Protein AF-A0ABD0PEX1-F1 (afdb_monomer_lite)

InterPro domains:
  IPR006762 Gtr1/RagA G protein [PF04670] (3-62)
  IPR006762 Gtr1/RagA G protein [PTHR11259] (1-66)
  IPR027417 P-loop containing nucleoside triphosphate hydrolase [G3DSA:3.40.50.300] (1-66)

Secondary structure (DSSP, 8-state):
-TTHHHHHHHHHHHHHHHHH-TT---------GGGS-HHHHHHHHHHHHHHHHHHHHHTT-TT---

Radius of gyration: 12.76 Å; chains: 1; bounding box: 29×20×31 Å

pLDDT: mean 88.26, std 6.89, range [57.22, 95.06]

Sequence (66 aa):
DDYVEALGRLHLTVSRAYRVNPEINFEVFIHKVDGLSDDHKIETQRDIHQRANDDLADASLEKLHL

Structure (mmCIF, N/CA/C/O backbone):
data_AF-A0ABD0PEX1-F1
#
_entry.id   AF-A0ABD0PEX1-F1
#
loop_
_atom_site.group_PDB
_atom_site.id
_atom_site.type_symbol
_atom_site.label_atom_id
_atom_site.label_alt_id
_atom_site.label_comp_id
_atom_site.label_asym_id
_atom_site.label_entity_id
_atom_site.label_seq_id
_atom_site.pdbx_PDB_ins_code
_atom_site.Cartn_x
_atom_site.Cartn_y
_atom_site.Cartn_z
_atom_site.occupancy
_atom_site.B_iso_or_equiv
_atom_site.auth_seq_id
_atom_site.auth_comp_id
_atom_site.auth_asym_id
_atom_site.auth_atom_id
_atom_site.pdbx_PDB_model_num
ATOM 1 N N . ASP A 1 1 ? 1.538 0.379 -14.578 1.00 57.22 1 ASP A N 1
ATOM 2 C CA . ASP A 1 1 ? 0.086 0.122 -14.494 1.00 57.22 1 ASP A CA 1
ATOM 3 C C . ASP A 1 1 ? -0.303 -1.147 -13.751 1.00 57.22 1 ASP A C 1
ATOM 5 O O . ASP A 1 1 ? -1.223 -1.068 -12.948 1.00 57.22 1 ASP A O 1
ATOM 9 N N . ASP A 1 2 ? 0.397 -2.274 -13.915 1.00 72.94 2 ASP A N 1
ATOM 10 C CA . ASP A 1 2 ? -0.031 -3.573 -13.349 1.00 72.94 2 ASP A CA 1
ATOM 11 C C . ASP A 1 2 ? -0.211 -3.632 -11.815 1.00 72.94 2 ASP A C 1
ATOM 13 O O . ASP A 1 2 ? -0.956 -4.471 -11.314 1.00 72.94 2 ASP A O 1
ATOM 17 N N . TYR A 1 3 ? 0.433 -2.751 -11.044 1.00 83.06 3 TYR A N 1
ATOM 18 C CA . TYR A 1 3 ? 0.323 -2.734 -9.578 1.00 83.06 3 TYR A CA 1
ATOM 19 C C . TYR A 1 3 ? -0.739 -1.765 -9.036 1.00 83.06 3 TYR A C 1
ATOM 21 O O . TYR A 1 3 ? -1.037 -1.816 -7.846 1.00 83.06 3 TYR A O 1
ATOM 29 N N . VAL A 1 4 ? -1.344 -0.905 -9.866 1.00 87.06 4 VAL A N 1
ATOM 30 C CA . VAL A 1 4 ? -2.340 0.083 -9.398 1.00 87.06 4 VAL A CA 1
ATOM 31 C C . VAL A 1 4 ? -3.592 -0.614 -8.863 1.00 87.06 4 VAL A C 1
ATOM 33 O O . VAL A 1 4 ? -4.099 -0.268 -7.798 1.00 87.06 4 VAL A O 1
ATOM 36 N N . GLU A 1 5 ? -4.058 -1.662 -9.546 1.00 90.31 5 GLU A N 1
ATOM 37 C CA . GLU A 1 5 ? -5.171 -2.475 -9.047 1.00 90.31 5 GLU A CA 1
ATOM 38 C C . GLU A 1 5 ? -4.802 -3.189 -7.735 1.00 90.31 5 GLU A C 1
ATOM 40 O O . GLU A 1 5 ? -5.616 -3.279 -6.813 1.00 90.31 5 GLU A O 1
ATOM 45 N N . ALA A 1 6 ? -3.560 -3.674 -7.628 1.00 91.00 6 ALA A N 1
ATOM 46 C CA . ALA A 1 6 ? -3.069 -4.322 -6.418 1.00 91.00 6 ALA A CA 1
ATOM 47 C C . ALA A 1 6 ? -3.037 -3.351 -5.228 1.00 91.00 6 ALA A C 1
ATOM 49 O O . ALA A 1 6 ? -3.455 -3.737 -4.137 1.00 91.00 6 ALA A O 1
ATOM 50 N N . LEU A 1 7 ? -2.633 -2.094 -5.443 1.00 91.62 7 LEU A N 1
ATOM 51 C CA . LEU A 1 7 ? -2.689 -1.030 -4.435 1.00 91.62 7 LEU A CA 1
ATOM 52 C C . LEU A 1 7 ? -4.127 -0.750 -3.977 1.00 91.62 7 LEU A C 1
ATOM 54 O O . LEU A 1 7 ? -4.394 -0.736 -2.776 1.00 91.62 7 LEU A O 1
ATOM 58 N N . GLY A 1 8 ? -5.087 -0.670 -4.903 1.00 90.56 8 GLY A N 1
ATOM 59 C CA . GLY A 1 8 ? -6.500 -0.513 -4.537 1.00 90.56 8 GLY A CA 1
ATOM 60 C C . GLY A 1 8 ? -7.034 -1.671 -3.677 1.00 90.56 8 GLY A C 1
ATOM 61 O O . GLY A 1 8 ? -7.777 -1.468 -2.712 1.00 90.56 8 GLY A O 1
ATOM 62 N N . ARG A 1 9 ? -6.622 -2.912 -3.973 1.00 92.19 9 ARG A N 1
ATOM 63 C CA . ARG A 1 9 ? -6.974 -4.090 -3.155 1.00 92.19 9 ARG A CA 1
ATOM 64 C C . ARG A 1 9 ? -6.258 -4.097 -1.800 1.00 92.19 9 ARG A C 1
ATOM 66 O O . ARG A 1 9 ? -6.869 -4.497 -0.802 1.00 92.19 9 ARG A O 1
ATOM 73 N N . LEU A 1 10 ? -4.999 -3.658 -1.752 1.00 93.25 10 LEU A N 1
ATOM 74 C CA . LEU A 1 10 ? -4.229 -3.489 -0.518 1.00 93.25 10 LEU A CA 1
ATOM 75 C C . LEU A 1 10 ? -4.954 -2.522 0.419 1.00 93.25 10 LEU A C 1
ATOM 77 O O . LEU A 1 10 ? -5.262 -2.899 1.548 1.00 93.25 10 LEU A O 1
ATOM 81 N N . HIS A 1 11 ? -5.328 -1.345 -0.081 1.00 91.25 11 HIS A N 1
ATOM 82 C CA . HIS A 1 11 ? -6.062 -0.333 0.671 1.00 91.25 11 HIS A CA 1
ATOM 83 C C . HIS A 1 11 ? -7.343 -0.890 1.314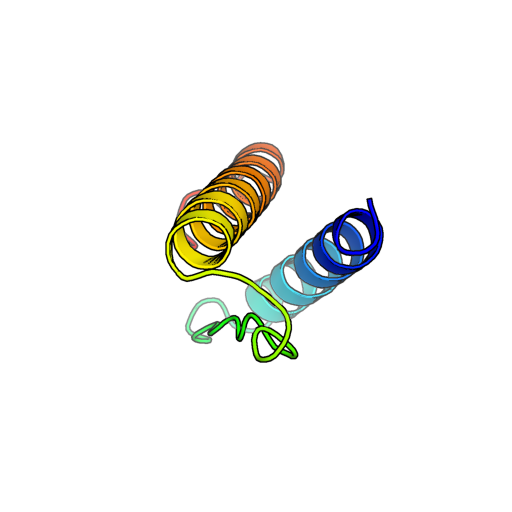 1.00 91.25 11 HIS A C 1
ATOM 85 O O . HIS A 1 11 ? -7.569 -0.742 2.520 1.00 91.25 11 HIS A O 1
ATOM 91 N N . LEU A 1 12 ? -8.169 -1.595 0.531 1.00 92.12 12 LEU A N 1
ATOM 92 C CA . LEU A 1 12 ? -9.407 -2.201 1.029 1.00 92.12 12 LEU A CA 1
ATOM 93 C C . LEU A 1 12 ? -9.140 -3.237 2.131 1.00 92.12 12 LEU A C 1
ATOM 95 O O . LEU A 1 12 ? -9.895 -3.326 3.102 1.00 92.12 12 LEU A O 1
ATOM 99 N N . THR A 1 13 ? -8.082 -4.031 1.973 1.00 93.38 13 THR A N 1
ATOM 100 C CA . THR A 1 13 ? -7.713 -5.097 2.912 1.00 93.38 13 THR A CA 1
ATOM 101 C C . THR A 1 13 ? -7.200 -4.516 4.226 1.00 93.38 13 THR A C 1
ATOM 103 O O . THR A 1 13 ? -7.712 -4.876 5.288 1.00 93.38 13 THR A O 1
ATOM 106 N N . VAL A 1 14 ? -6.255 -3.573 4.155 1.00 92.38 14 VAL A N 1
ATOM 107 C CA . VAL A 1 14 ? -5.667 -2.889 5.316 1.00 92.38 14 VAL A CA 1
ATOM 108 C C . VAL A 1 14 ? -6.751 -2.159 6.104 1.00 92.38 14 VAL A C 1
ATOM 110 O O . VAL A 1 14 ? -6.903 -2.391 7.303 1.00 92.38 14 VAL A O 1
ATOM 113 N N . SER A 1 15 ? -7.595 -1.381 5.421 1.00 90.69 15 SER A N 1
ATOM 114 C CA . SER A 1 15 ? -8.685 -0.628 6.054 1.00 90.69 15 SER A CA 1
ATOM 115 C C . SER A 1 15 ? -9.668 -1.528 6.805 1.00 90.69 15 SER A C 1
ATOM 117 O O . SER A 1 15 ? -10.135 -1.190 7.894 1.00 90.69 15 SER A O 1
ATOM 119 N N . ARG A 1 16 ? -10.002 -2.697 6.244 1.00 92.50 16 ARG A N 1
ATOM 120 C CA . ARG A 1 16 ? -10.906 -3.658 6.894 1.00 92.50 16 ARG A CA 1
ATOM 121 C C . ARG A 1 16 ? -10.254 -4.332 8.095 1.00 92.50 16 ARG A C 1
ATOM 123 O O . ARG A 1 16 ? -10.894 -4.422 9.138 1.00 92.50 16 ARG A O 1
ATOM 130 N N . ALA A 1 17 ? -9.014 -4.792 7.957 1.00 92.94 17 ALA A N 1
ATOM 131 C CA . ALA A 1 17 ? -8.300 -5.479 9.029 1.00 92.94 17 ALA A CA 1
ATOM 132 C C . ALA A 1 17 ? -8.012 -4.542 10.214 1.00 92.94 17 ALA A C 1
ATOM 134 O O . ALA A 1 17 ? -8.271 -4.910 11.359 1.00 92.94 17 ALA A O 1
ATOM 135 N N . TYR A 1 18 ? -7.591 -3.303 9.946 1.00 91.44 18 TYR A N 1
ATOM 136 C CA . TYR A 1 18 ? -7.287 -2.316 10.984 1.00 91.44 18 TYR A CA 1
ATOM 137 C C . TYR A 1 18 ? -8.517 -1.918 11.812 1.00 91.44 18 TYR A C 1
ATOM 139 O O . TYR A 1 18 ? -8.428 -1.737 13.023 1.00 91.44 18 TYR A O 1
ATOM 147 N N . ARG A 1 19 ? -9.705 -1.856 11.192 1.00 90.00 19 ARG A N 1
ATOM 148 C CA . ARG A 1 19 ? -10.970 -1.616 11.915 1.00 90.00 19 ARG A CA 1
ATOM 149 C C . ARG A 1 19 ? -11.321 -2.721 12.912 1.00 90.00 19 ARG A C 1
ATOM 151 O O . ARG A 1 19 ? -12.096 -2.465 13.829 1.00 90.00 19 ARG A O 1
ATOM 158 N N . VAL A 1 20 ? -10.806 -3.934 12.711 1.00 95.06 20 VAL A N 1
ATOM 159 C CA . VAL A 1 20 ? -11.029 -5.079 13.605 1.00 95.06 20 VAL A CA 1
ATOM 160 C C . VAL A 1 20 ? -9.952 -5.139 14.684 1.00 95.06 20 VAL A C 1
ATOM 162 O O . VAL A 1 20 ? -10.277 -5.350 15.849 1.00 95.06 20 VAL A O 1
ATOM 165 N N . ASN A 1 21 ? -8.688 -4.941 14.308 1.00 92.94 21 ASN A N 1
ATOM 166 C CA . ASN A 1 21 ? -7.562 -4.915 15.231 1.00 92.94 21 ASN A CA 1
ATOM 167 C C . ASN A 1 21 ? -6.592 -3.777 14.864 1.00 92.94 21 ASN A C 1
ATOM 169 O O . ASN A 1 21 ? -5.779 -3.958 13.958 1.00 92.94 21 ASN A O 1
ATOM 173 N N . PRO A 1 22 ? -6.631 -2.640 15.576 1.00 89.69 22 PRO A N 1
ATOM 174 C CA . PRO A 1 22 ? -5.701 -1.537 15.347 1.00 89.69 22 PRO A CA 1
ATOM 175 C C . PRO A 1 22 ? -4.232 -1.854 15.679 1.00 89.69 22 PRO A C 1
ATOM 177 O O . PRO A 1 22 ? -3.353 -1.114 15.260 1.00 89.69 22 PRO A O 1
ATOM 180 N N . GLU A 1 23 ? -3.945 -2.928 16.424 1.00 90.56 23 GLU A N 1
ATOM 181 C CA . GLU A 1 23 ? -2.575 -3.336 16.785 1.00 90.56 23 GLU A CA 1
ATOM 182 C C . GLU A 1 23 ? -1.945 -4.306 15.767 1.00 90.56 23 GLU A C 1
ATOM 184 O O . GLU A 1 23 ? -0.843 -4.811 15.979 1.00 90.56 23 GLU A O 1
ATOM 189 N N . ILE A 1 24 ? -2.643 -4.623 14.670 1.00 92.00 24 ILE A N 1
ATOM 190 C CA . ILE A 1 24 ? -2.110 -5.501 13.627 1.00 92.00 24 ILE A CA 1
ATOM 191 C C . ILE A 1 24 ? -0.961 -4.811 12.872 1.00 92.00 24 ILE A C 1
ATOM 193 O O . ILE A 1 24 ? -1.079 -3.662 12.449 1.00 92.00 24 ILE A O 1
ATOM 197 N N . ASN A 1 25 ? 0.139 -5.534 12.661 1.00 90.56 25 ASN A N 1
ATOM 198 C CA . ASN A 1 25 ? 1.229 -5.070 11.806 1.00 90.56 25 ASN A CA 1
ATOM 199 C C . ASN A 1 25 ? 0.938 -5.436 10.349 1.00 90.56 25 ASN A C 1
ATOM 201 O O . ASN A 1 25 ? 0.497 -6.553 10.063 1.00 90.56 25 ASN A O 1
ATOM 205 N N . PHE A 1 26 ? 1.223 -4.513 9.434 1.00 91.31 26 PHE A N 1
ATOM 206 C CA . PHE A 1 26 ? 1.128 -4.747 7.998 1.00 91.31 26 PHE A CA 1
ATOM 207 C C . PHE A 1 26 ? 2.515 -4.655 7.373 1.00 91.31 26 PHE A C 1
ATOM 209 O O . PHE A 1 26 ? 3.224 -3.678 7.574 1.00 91.31 26 PHE A O 1
ATOM 216 N N . GLU A 1 27 ? 2.879 -5.669 6.594 1.00 92.19 27 GLU A N 1
ATOM 217 C CA . GLU A 1 27 ? 4.121 -5.708 5.825 1.00 92.19 27 GLU A CA 1
ATOM 218 C C . GLU A 1 27 ? 3.778 -5.954 4.354 1.00 92.19 27 GLU A C 1
ATOM 220 O O . GLU A 1 27 ? 3.003 -6.860 4.027 1.00 92.19 27 GLU A O 1
ATOM 225 N N . VAL A 1 28 ? 4.340 -5.140 3.457 1.00 91.94 28 VAL A N 1
ATOM 226 C CA . VAL A 1 28 ? 4.075 -5.212 2.015 1.00 91.94 28 VAL A CA 1
ATOM 227 C C . VAL A 1 28 ? 5.315 -5.710 1.282 1.00 91.94 28 VAL A C 1
ATOM 229 O O . VAL A 1 28 ? 6.363 -5.070 1.284 1.00 91.94 28 VAL A O 1
ATOM 232 N N . PHE A 1 29 ? 5.186 -6.844 0.594 1.00 92.25 29 PHE A N 1
ATOM 233 C CA . PHE A 1 29 ? 6.247 -7.386 -0.252 1.00 92.25 29 PHE A CA 1
ATOM 234 C C . PHE A 1 29 ? 6.060 -6.953 -1.706 1.00 92.25 29 PHE A C 1
ATOM 236 O O . PHE A 1 29 ? 5.090 -7.337 -2.361 1.00 92.25 29 PHE A O 1
ATOM 243 N N . ILE A 1 30 ? 7.034 -6.218 -2.242 1.00 90.94 30 ILE A N 1
ATOM 244 C CA . ILE A 1 30 ? 7.124 -5.941 -3.678 1.00 90.94 30 ILE A CA 1
ATOM 245 C C . ILE A 1 30 ? 7.811 -7.139 -4.337 1.00 90.94 30 ILE A C 1
ATOM 247 O O . ILE A 1 30 ? 9.011 -7.363 -4.175 1.00 90.94 30 ILE A O 1
ATOM 251 N N . HIS A 1 31 ? 7.026 -7.960 -5.030 1.00 89.25 31 HIS A N 1
ATOM 252 C CA . HIS A 1 31 ? 7.473 -9.240 -5.580 1.00 89.25 31 HIS A CA 1
ATOM 253 C C . HIS A 1 31 ? 7.718 -9.187 -7.101 1.00 89.25 31 HIS A C 1
ATOM 255 O O . HIS A 1 31 ? 7.329 -8.229 -7.762 1.00 89.25 31 HIS A O 1
ATOM 261 N N . LYS A 1 32 ? 8.350 -10.237 -7.655 1.00 87.19 32 LYS A N 1
ATOM 262 C CA . LYS A 1 32 ? 8.739 -10.375 -9.078 1.00 87.19 32 LYS A CA 1
ATOM 263 C C . LYS A 1 32 ? 9.631 -9.245 -9.610 1.00 87.19 32 LYS A C 1
ATOM 265 O O . LYS A 1 32 ? 9.488 -8.785 -10.739 1.00 87.19 32 LYS A O 1
ATOM 270 N N . VAL A 1 33 ? 10.558 -8.783 -8.773 1.00 84.75 33 VAL A N 1
ATOM 271 C CA . VAL A 1 33 ? 11.530 -7.734 -9.125 1.00 84.75 33 VAL A CA 1
ATOM 272 C C . VAL A 1 33 ? 12.769 -8.275 -9.851 1.00 84.75 33 VAL A C 1
ATOM 274 O O . VAL A 1 33 ? 13.681 -7.516 -10.164 1.00 84.75 33 VAL A O 1
ATOM 277 N N . ASP A 1 34 ? 12.825 -9.581 -10.114 1.00 87.19 34 ASP A N 1
ATOM 278 C CA . ASP A 1 34 ? 13.949 -10.287 -10.742 1.00 87.19 34 ASP A CA 1
ATOM 279 C C . ASP A 1 34 ? 14.232 -9.839 -12.186 1.00 87.19 34 ASP A C 1
ATOM 281 O O . ASP A 1 34 ? 15.374 -9.921 -12.632 1.00 87.19 34 ASP A O 1
ATOM 285 N N . GLY A 1 35 ? 13.230 -9.302 -12.890 1.00 85.88 35 GLY A N 1
ATOM 286 C CA . GLY A 1 35 ? 13.375 -8.751 -14.243 1.00 85.88 35 GLY A CA 1
ATOM 287 C C . GLY A 1 35 ? 13.708 -7.254 -14.315 1.00 85.88 35 GLY A C 1
ATOM 288 O O . GLY A 1 35 ? 13.815 -6.718 -15.417 1.00 85.88 35 GLY A O 1
ATOM 289 N N . LEU A 1 36 ? 13.836 -6.563 -13.177 1.00 88.06 36 LEU A N 1
ATOM 290 C CA . LEU A 1 36 ? 14.084 -5.118 -13.121 1.00 88.06 36 LEU A CA 1
ATOM 291 C C . LEU A 1 36 ? 15.564 -4.809 -12.860 1.00 88.06 36 LEU A C 1
ATOM 293 O O . LEU A 1 36 ? 16.234 -5.515 -12.103 1.00 88.06 36 LEU A O 1
ATOM 297 N N . SER A 1 37 ? 16.062 -3.713 -13.443 1.00 94.69 37 SER A N 1
ATOM 298 C CA . SER A 1 37 ? 17.347 -3.127 -13.042 1.00 94.69 37 SER A CA 1
ATOM 299 C C . SER A 1 37 ? 17.264 -2.589 -11.612 1.00 94.69 37 SER A C 1
ATOM 301 O O . SER A 1 37 ? 16.175 -2.297 -11.116 1.00 94.69 37 SER A O 1
ATOM 303 N N . ASP A 1 38 ? 18.403 -2.430 -10.939 1.00 91.06 38 ASP A N 1
ATOM 304 C CA . ASP A 1 38 ? 18.414 -1.939 -9.556 1.00 91.06 38 ASP A CA 1
ATOM 305 C C . ASP A 1 38 ? 17.843 -0.517 -9.435 1.00 91.06 38 ASP A C 1
ATOM 307 O O . ASP A 1 38 ? 17.053 -0.258 -8.529 1.00 91.06 38 ASP A O 1
ATOM 311 N N . ASP A 1 39 ? 18.118 0.359 -10.405 1.00 94.12 39 ASP A N 1
ATOM 312 C CA . ASP A 1 39 ? 17.515 1.697 -10.460 1.00 94.12 39 ASP A CA 1
ATOM 313 C C . ASP A 1 39 ? 15.986 1.622 -10.604 1.00 94.12 39 ASP A C 1
ATOM 315 O O . ASP A 1 39 ? 15.255 2.300 -9.880 1.00 94.12 39 ASP A O 1
ATOM 319 N N . HIS A 1 40 ? 15.481 0.732 -11.469 1.00 90.62 40 HIS A N 1
ATOM 320 C CA . HIS A 1 40 ? 14.038 0.533 -11.632 1.00 90.62 40 HIS A CA 1
ATOM 321 C C . HIS A 1 40 ? 13.390 -0.066 -10.379 1.00 90.62 40 HIS A C 1
ATOM 323 O O . HIS A 1 40 ? 12.239 0.256 -10.085 1.00 90.62 40 HIS A O 1
ATOM 329 N N . LYS A 1 41 ? 14.093 -0.918 -9.619 1.00 90.88 41 LYS A N 1
ATOM 330 C CA . LYS A 1 41 ? 13.590 -1.432 -8.333 1.00 90.88 41 LYS A CA 1
ATOM 331 C C . LYS A 1 41 ? 13.408 -0.303 -7.330 1.00 90.88 41 LYS A C 1
ATOM 333 O O . LYS A 1 41 ? 12.361 -0.239 -6.693 1.00 90.88 41 LYS A O 1
ATOM 338 N N . ILE A 1 42 ? 14.395 0.586 -7.216 1.00 92.94 42 ILE A N 1
ATOM 339 C CA . ILE A 1 42 ? 14.350 1.727 -6.294 1.00 92.94 42 ILE A CA 1
ATOM 340 C C . ILE A 1 42 ? 13.201 2.667 -6.669 1.00 92.94 42 ILE A C 1
ATOM 342 O O . ILE A 1 42 ? 12.427 3.072 -5.803 1.00 92.94 42 ILE A O 1
ATOM 346 N N . GLU A 1 43 ? 13.054 2.985 -7.955 1.00 92.94 43 GLU A N 1
ATOM 347 C CA . GLU A 1 43 ? 11.978 3.854 -8.434 1.00 92.94 43 GLU A CA 1
ATOM 348 C C . GLU A 1 43 ? 10.595 3.226 -8.216 1.00 92.94 43 GLU A C 1
ATOM 350 O O . GLU A 1 43 ?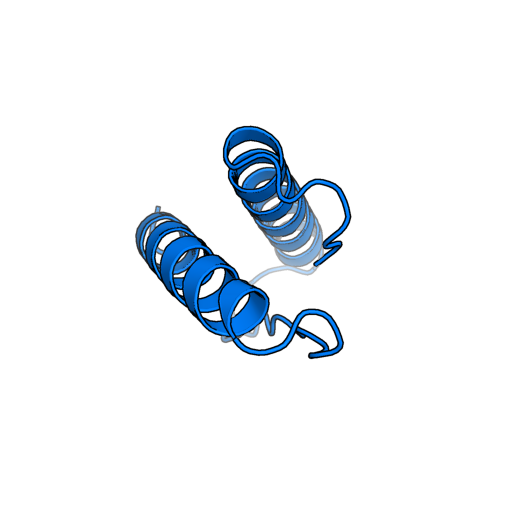 9.708 3.866 -7.652 1.00 92.94 43 GLU A O 1
ATOM 355 N N . THR A 1 44 ? 10.435 1.946 -8.570 1.00 90.81 44 THR A N 1
ATOM 356 C CA . THR A 1 44 ? 9.176 1.207 -8.382 1.00 90.81 44 THR A CA 1
ATOM 357 C C . THR A 1 44 ? 8.815 1.100 -6.903 1.00 90.81 44 THR A C 1
ATOM 359 O O . THR A 1 44 ? 7.663 1.310 -6.531 1.00 90.81 44 THR A O 1
ATOM 362 N N . GLN A 1 45 ? 9.793 0.814 -6.039 1.00 92.12 45 GLN A N 1
ATOM 363 C CA . GLN A 1 45 ? 9.583 0.772 -4.595 1.00 92.12 45 GLN A CA 1
ATOM 364 C C . GLN A 1 45 ? 9.126 2.126 -4.061 1.00 92.12 45 GLN A C 1
ATOM 366 O O . GLN A 1 45 ? 8.168 2.185 -3.291 1.00 92.12 45 GLN A O 1
ATOM 371 N N . ARG A 1 46 ? 9.789 3.209 -4.473 1.00 93.94 46 ARG A N 1
ATOM 372 C CA . ARG A 1 46 ? 9.439 4.561 -4.039 1.00 93.94 46 ARG A CA 1
ATOM 373 C C . ARG A 1 46 ? 8.028 4.950 -4.485 1.00 93.94 46 ARG A C 1
ATOM 375 O O . ARG A 1 46 ? 7.285 5.488 -3.670 1.00 93.94 46 ARG A O 1
ATOM 382 N N . ASP A 1 47 ? 7.657 4.672 -5.734 1.00 93.31 47 ASP A N 1
ATOM 383 C CA . ASP A 1 47 ? 6.317 4.974 -6.256 1.00 93.31 47 ASP A CA 1
ATOM 384 C C . ASP A 1 47 ? 5.229 4.171 -5.524 1.00 93.31 47 ASP A C 1
ATOM 386 O O . ASP A 1 47 ? 4.242 4.750 -5.072 1.00 93.31 47 ASP A O 1
ATOM 390 N N . ILE A 1 48 ? 5.434 2.864 -5.320 1.00 92.50 48 ILE A N 1
ATOM 391 C CA . ILE A 1 48 ? 4.496 2.006 -4.576 1.00 92.50 48 ILE A CA 1
ATOM 392 C C . ILE A 1 48 ? 4.340 2.486 -3.131 1.00 92.50 48 ILE A C 1
ATOM 394 O O . ILE A 1 48 ? 3.215 2.617 -2.654 1.00 92.50 48 ILE A O 1
ATOM 398 N N . HIS A 1 49 ? 5.450 2.768 -2.44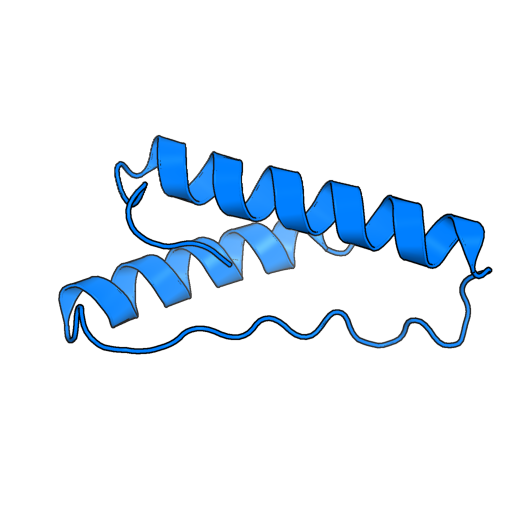4 1.00 92.88 49 HIS A N 1
ATOM 399 C CA . HIS A 1 49 ? 5.428 3.244 -1.063 1.00 92.88 49 HIS A CA 1
ATOM 400 C C . HIS A 1 49 ? 4.689 4.580 -0.946 1.00 92.88 49 HIS A C 1
ATOM 402 O O . HIS A 1 49 ? 3.869 4.751 -0.047 1.00 92.88 49 HIS A O 1
ATOM 408 N N . GLN A 1 50 ? 4.963 5.525 -1.849 1.00 92.75 50 GLN A N 1
ATOM 409 C CA . GLN A 1 50 ? 4.315 6.831 -1.827 1.00 92.75 50 GLN A CA 1
ATOM 410 C C . GLN A 1 50 ? 2.805 6.703 -2.047 1.00 92.75 50 GLN A C 1
ATOM 412 O O . GLN A 1 50 ? 2.036 7.137 -1.197 1.00 9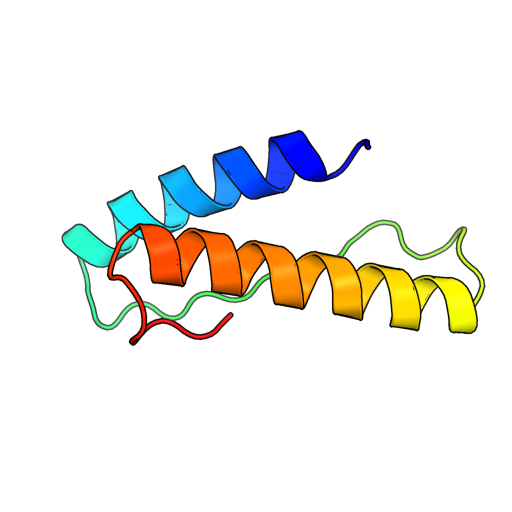2.75 50 GLN A O 1
ATOM 417 N N . ARG A 1 51 ? 2.375 6.000 -3.101 1.00 92.56 51 ARG A N 1
ATOM 418 C CA . ARG A 1 51 ? 0.944 5.820 -3.392 1.00 92.56 51 ARG A CA 1
ATOM 419 C C . ARG A 1 51 ? 0.195 5.074 -2.293 1.00 92.56 51 ARG A C 1
ATOM 421 O O . ARG A 1 51 ? -0.911 5.463 -1.949 1.00 92.56 51 ARG A O 1
ATOM 428 N N . ALA A 1 52 ? 0.786 4.019 -1.728 1.00 90.94 52 ALA A N 1
ATOM 429 C CA . ALA A 1 52 ? 0.145 3.262 -0.656 1.00 90.94 52 ALA A CA 1
ATOM 430 C C . ALA A 1 52 ? -0.076 4.119 0.602 1.00 90.94 52 ALA A C 1
ATOM 432 O O . ALA A 1 52 ? -1.126 4.017 1.232 1.00 90.94 52 ALA A O 1
ATOM 433 N N . ASN A 1 53 ? 0.897 4.964 0.961 1.00 90.00 53 ASN A N 1
ATOM 434 C CA . ASN A 1 53 ? 0.769 5.872 2.101 1.00 90.00 53 ASN A CA 1
ATOM 435 C C . ASN A 1 53 ? -0.208 7.026 1.806 1.00 90.00 53 ASN A C 1
ATOM 437 O O . ASN A 1 53 ? -0.994 7.375 2.685 1.00 90.00 53 ASN A O 1
ATOM 441 N N . ASP A 1 54 ? -0.220 7.560 0.581 1.00 90.75 54 ASP A N 1
ATOM 442 C CA . ASP A 1 54 ? -1.179 8.590 0.156 1.00 90.75 54 ASP A CA 1
ATOM 443 C C . ASP A 1 54 ? -2.629 8.056 0.221 1.00 90.75 54 ASP A C 1
ATOM 445 O O . ASP A 1 54 ? -3.488 8.678 0.846 1.00 90.75 54 ASP A O 1
ATOM 449 N N . ASP A 1 55 ? -2.888 6.844 -0.291 1.00 87.69 55 ASP A N 1
ATOM 450 C CA . ASP A 1 55 ? -4.208 6.191 -0.224 1.00 87.69 55 ASP A CA 1
ATOM 451 C C . ASP A 1 55 ? -4.675 5.958 1.229 1.00 87.69 55 ASP A C 1
ATOM 453 O O . ASP A 1 55 ? -5.871 5.998 1.536 1.00 87.69 55 ASP A O 1
ATOM 457 N N . LEU A 1 56 ? -3.749 5.664 2.149 1.00 85.50 56 LEU A N 1
ATOM 458 C CA . LEU A 1 56 ? -4.065 5.515 3.574 1.00 85.50 56 LEU A CA 1
ATOM 459 C C . LEU A 1 56 ? -4.355 6.860 4.245 1.00 85.50 56 LEU A C 1
ATOM 461 O O . LEU A 1 56 ? -5.275 6.938 5.067 1.00 85.50 56 LEU A O 1
ATOM 465 N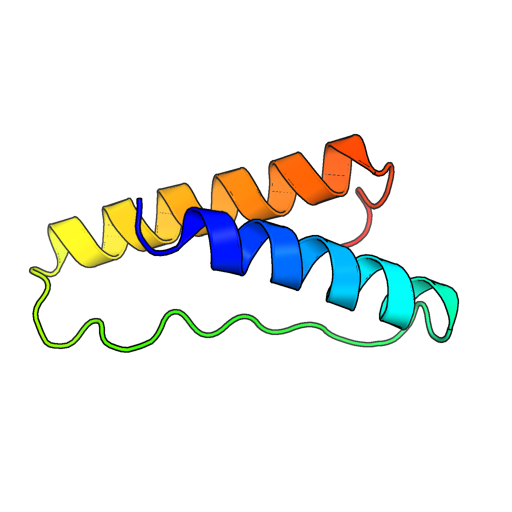 N . ALA A 1 57 ? -3.604 7.905 3.896 1.00 86.25 57 ALA A N 1
ATOM 466 C CA . ALA A 1 57 ? -3.836 9.256 4.392 1.00 86.25 57 ALA A CA 1
ATOM 467 C C . ALA A 1 57 ? -5.218 9.772 3.963 1.00 86.25 57 ALA A C 1
ATOM 469 O O . ALA A 1 57 ? -5.983 10.246 4.806 1.00 86.25 57 ALA A O 1
ATOM 470 N N . ASP A 1 58 ? -5.601 9.552 2.702 1.00 85.19 58 ASP A N 1
ATOM 471 C CA . ASP A 1 58 ? -6.919 9.918 2.168 1.00 85.19 58 ASP A CA 1
ATOM 472 C C . ASP A 1 58 ? -8.077 9.217 2.904 1.00 85.19 58 ASP A C 1
ATOM 474 O O . ASP A 1 58 ? -9.157 9.788 3.080 1.00 85.19 58 ASP A O 1
ATOM 478 N N . ALA A 1 59 ? -7.857 8.002 3.419 1.00 80.81 59 ALA A N 1
ATOM 479 C CA . ALA A 1 59 ? -8.822 7.297 4.269 1.00 80.81 59 ALA A CA 1
ATOM 480 C C . ALA A 1 59 ? -8.750 7.661 5.761 1.00 80.81 59 ALA A C 1
ATOM 482 O O . ALA A 1 59 ? -9.398 7.007 6.583 1.00 80.81 59 ALA A O 1
ATOM 483 N N . SER A 1 60 ? -7.994 8.700 6.131 1.00 82.19 60 SER A N 1
ATOM 484 C CA . SER A 1 60 ? -7.764 9.111 7.524 1.00 82.19 60 SER A CA 1
ATOM 485 C C . SER A 1 60 ? -7.125 8.011 8.387 1.00 82.19 60 SER A C 1
ATOM 487 O O . SER A 1 60 ? -7.317 7.963 9.605 1.00 82.19 60 SER A O 1
ATOM 489 N N . LEU A 1 61 ? -6.355 7.115 7.763 1.00 79.62 61 LEU A N 1
ATOM 490 C CA . LEU A 1 61 ? -5.576 6.062 8.417 1.00 79.62 61 LEU A CA 1
ATOM 491 C C . LEU A 1 61 ? -4.103 6.464 8.572 1.00 79.62 61 LEU A C 1
ATOM 493 O O . LEU A 1 61 ? -3.235 5.606 8.616 1.00 79.62 61 LEU A O 1
ATOM 497 N N . GLU A 1 62 ? -3.815 7.757 8.731 1.00 72.00 62 GLU A N 1
ATOM 498 C CA . GLU A 1 62 ? -2.462 8.350 8.778 1.00 72.00 62 GLU A CA 1
ATOM 499 C C . GLU A 1 62 ? -1.521 7.754 9.844 1.00 72.00 62 GLU A C 1
ATOM 501 O O . GLU A 1 62 ? -0.312 7.958 9.797 1.00 72.00 62 GLU A O 1
ATOM 506 N N . LYS A 1 63 ? -2.068 7.033 10.832 1.00 72.62 63 LYS A N 1
ATOM 507 C CA . LYS A 1 63 ? -1.291 6.329 11.866 1.00 72.62 63 LYS A CA 1
ATOM 508 C C . LYS A 1 63 ? -0.703 4.999 11.386 1.00 72.62 63 LYS A C 1
ATOM 510 O O . LYS A 1 63 ? 0.138 4.433 12.080 1.00 72.62 63 LYS A O 1
ATOM 515 N N . LEU A 1 64 ? -1.185 4.478 10.260 1.00 73.69 64 LEU A N 1
ATOM 516 C CA . LEU A 1 64 ? -0.629 3.309 9.596 1.00 73.69 64 LEU A CA 1
ATOM 517 C C . LEU A 1 64 ? 0.475 3.764 8.651 1.00 73.69 64 LEU A C 1
ATOM 519 O O . LEU A 1 64 ? 0.231 4.534 7.728 1.00 73.69 64 LEU A O 1
ATOM 523 N N . HIS A 1 65 ? 1.672 3.242 8.876 1.00 73.81 65 HIS A N 1
ATOM 524 C CA . HIS A 1 65 ? 2.795 3.384 7.964 1.00 73.81 65 HIS A CA 1
ATOM 525 C C . HIS A 1 65 ? 3.079 2.010 7.359 1.00 73.81 65 HIS A C 1
ATOM 527 O O . HIS A 1 65 ? 3.156 1.025 8.099 1.00 73.81 65 HIS A O 1
ATOM 533 N N . LEU A 1 66 ? 3.172 1.956 6.030 1.00 78.00 66 LEU A N 1
ATOM 534 C CA . LEU A 1 66 ? 3.493 0.758 5.246 1.00 78.00 66 LEU A CA 1
ATOM 535 C C . LEU A 1 66 ? 4.888 0.870 4.644 1.00 78.00 66 LEU A C 1
ATOM 537 O O . LEU A 1 66 ? 5.187 1.972 4.128 1.00 78.00 66 LEU A O 1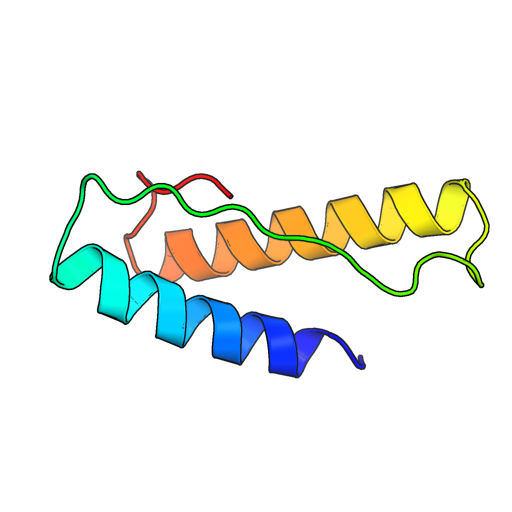
#

Organism: Cirrhinus mrigala (NCBI:txid683832)

Foldseek 3Di:
DVCPVVLVVVLVVCVVVCVVPVPDADDDDPDPCPPPDPVVVVVVVVVSQVSSCVSCVVVVNNVDHD